Protein AF-A0A9E0HA20-F1 (afdb_monomer)

Radius of gyration: 29.84 Å; Cα contacts (8 Å, |Δi|>4): 92; chains: 1; bounding box: 107×64×43 Å

pLDDT: mean 73.32, std 23.08, range [34.44, 96.44]

Secondary structure (DSSP, 8-state):
--------------------PPP-HHHHHHHHHHHHHHHHHHHTT-TTHHHHHHHHHHHHHHHHHHTT--HHHHHHHTT--SHHHHHHHHHHHS-HHHHHHHHHHHHHHH-TTSTTTGGG------------------------------------

Mean predicted aligned error: 17.67 Å

Structure (mmCIF, N/CA/C/O backbone):
data_AF-A0A9E0HA20-F1
#
_entry.id   AF-A0A9E0HA20-F1
#
loop_
_atom_site.group_PDB
_atom_site.id
_atom_site.type_symbol
_atom_site.label_atom_id
_atom_site.label_alt_id
_atom_site.label_comp_id
_atom_site.label_asym_id
_atom_site.label_entity_id
_atom_site.label_seq_id
_atom_site.pdbx_PDB_ins_code
_atom_site.Cartn_x
_atom_site.Cartn_y
_atom_site.Cartn_z
_atom_site.occupancy
_atom_site.B_iso_or_equiv
_atom_site.auth_seq_id
_atom_site.auth_comp_id
_atom_site.auth_asym_id
_atom_site.auth_atom_id
_atom_site.pdbx_PDB_model_num
ATOM 1 N N . MET A 1 1 ? -67.600 -10.860 21.674 1.00 34.44 1 MET A N 1
ATOM 2 C CA . MET A 1 1 ? -66.772 -11.658 20.740 1.00 34.44 1 MET A CA 1
ATOM 3 C C . MET A 1 1 ? -66.190 -10.680 19.726 1.00 34.44 1 MET A C 1
ATOM 5 O O . MET A 1 1 ? -66.971 -10.017 19.069 1.00 34.44 1 MET A O 1
ATOM 9 N N . ARG A 1 2 ? -64.927 -10.278 19.933 1.00 42.81 2 ARG A N 1
ATOM 10 C CA . ARG A 1 2 ? -63.758 -10.535 19.059 1.00 42.81 2 ARG A CA 1
ATOM 11 C C . ARG A 1 2 ? -63.825 -9.767 17.711 1.00 42.81 2 ARG A C 1
ATOM 13 O O . ARG A 1 2 ? -64.703 -10.065 16.923 1.00 42.81 2 ARG A O 1
ATOM 20 N N . VAL A 1 3 ? -62.979 -8.732 17.506 1.00 43.94 3 VAL A N 1
ATOM 21 C CA . VAL A 1 3 ? -61.641 -8.779 16.812 1.00 43.94 3 VAL A CA 1
ATOM 22 C C . VAL A 1 3 ? -61.841 -8.323 15.341 1.00 43.94 3 VAL A C 1
ATOM 24 O O . VAL A 1 3 ? -62.783 -8.79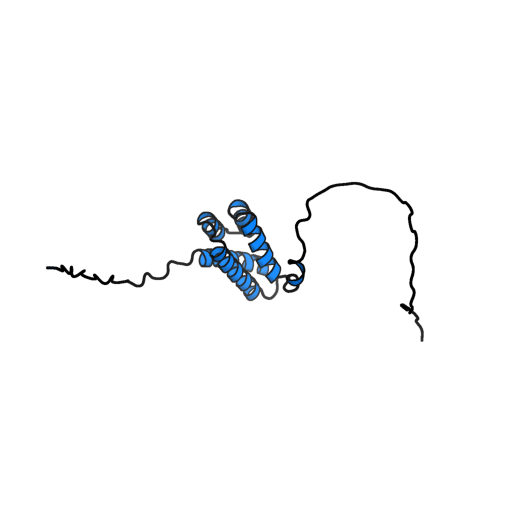6 14.732 1.00 43.94 3 VAL A O 1
ATOM 27 N N . LEU A 1 4 ? -61.114 -7.412 14.674 1.00 48.19 4 LEU A N 1
ATOM 28 C CA . LEU A 1 4 ? -59.776 -6.812 14.795 1.00 48.19 4 LEU A CA 1
ATOM 29 C C . LEU A 1 4 ? -59.704 -5.506 13.967 1.00 48.19 4 LEU A C 1
ATOM 31 O O . LEU A 1 4 ? -60.357 -5.379 12.934 1.00 48.19 4 LEU A O 1
ATOM 35 N N . ALA A 1 5 ? -58.835 -4.591 14.399 1.00 51.78 5 ALA A N 1
ATOM 36 C CA . ALA A 1 5 ? -58.303 -3.485 13.609 1.00 51.78 5 ALA A CA 1
ATOM 37 C C . ALA A 1 5 ? -57.272 -3.980 12.577 1.00 51.78 5 ALA A C 1
ATOM 39 O O . ALA A 1 5 ? -56.534 -4.923 12.858 1.00 51.78 5 ALA A O 1
ATOM 40 N N . ALA A 1 6 ? -57.153 -3.296 11.436 1.00 48.53 6 ALA A N 1
ATOM 41 C CA . ALA A 1 6 ? -55.981 -3.399 10.569 1.00 48.53 6 ALA A CA 1
ATOM 42 C C . ALA A 1 6 ? -55.643 -2.026 9.967 1.00 48.53 6 ALA A C 1
ATOM 44 O O . ALA A 1 6 ? -56.324 -1.522 9.076 1.00 48.53 6 ALA A O 1
ATOM 45 N N . LEU A 1 7 ? -54.587 -1.433 10.526 1.00 48.69 7 LEU A N 1
ATOM 46 C CA . LEU A 1 7 ? -53.838 -0.289 10.016 1.00 48.69 7 LEU A CA 1
ATOM 47 C C . LEU A 1 7 ? -53.271 -0.620 8.627 1.00 48.69 7 LEU A C 1
ATOM 49 O O . LEU A 1 7 ? -52.507 -1.573 8.486 1.00 48.69 7 LEU A O 1
ATOM 53 N N . ALA A 1 8 ? -53.578 0.203 7.626 1.00 51.06 8 ALA A N 1
ATOM 54 C CA . ALA A 1 8 ? -52.854 0.211 6.361 1.00 51.06 8 ALA A CA 1
ATOM 55 C C . ALA A 1 8 ? -51.630 1.134 6.494 1.00 51.06 8 ALA A C 1
ATOM 57 O O . ALA A 1 8 ? -51.760 2.358 6.479 1.00 51.06 8 ALA A O 1
ATOM 58 N N . LEU A 1 9 ? -50.444 0.539 6.664 1.00 49.16 9 LEU A N 1
ATOM 59 C CA . LEU A 1 9 ? -49.160 1.230 6.541 1.00 49.16 9 LEU A CA 1
ATOM 60 C C . LEU A 1 9 ? -48.959 1.645 5.077 1.00 49.16 9 LEU A C 1
ATOM 62 O O . LEU A 1 9 ? -48.814 0.797 4.196 1.00 49.16 9 LEU A O 1
ATOM 66 N N . ALA A 1 10 ? -48.918 2.951 4.828 1.00 52.97 10 ALA A N 1
ATOM 67 C CA . ALA A 1 10 ? -48.445 3.502 3.569 1.00 52.97 10 ALA A CA 1
ATOM 68 C C . ALA A 1 10 ? -46.928 3.269 3.457 1.00 52.97 10 ALA A C 1
ATOM 70 O O . ALA A 1 10 ? -46.129 3.960 4.087 1.00 52.97 10 ALA A O 1
ATOM 71 N N . LEU A 1 11 ? -46.544 2.267 2.661 1.00 57.38 11 LEU A N 1
ATOM 72 C CA . LEU A 1 11 ? -45.182 2.058 2.172 1.00 57.38 11 LEU A CA 1
ATOM 73 C C . LEU A 1 11 ? -44.821 3.222 1.233 1.00 57.38 11 LEU A C 1
ATOM 75 O O . LEU A 1 11 ? -45.098 3.185 0.034 1.00 57.38 11 LEU A O 1
ATOM 79 N N . THR A 1 12 ? -44.207 4.279 1.758 1.00 58.47 12 THR A N 1
ATOM 80 C CA . THR A 1 12 ? -43.493 5.243 0.917 1.00 58.47 12 THR A CA 1
ATOM 81 C C . THR A 1 12 ? -42.210 4.574 0.442 1.00 58.47 12 THR A C 1
ATOM 83 O O . THR A 1 12 ? -41.208 4.554 1.158 1.00 58.47 12 THR A O 1
ATOM 86 N N . CYS A 1 13 ? -42.262 3.977 -0.750 1.00 46.28 13 CYS A N 1
ATOM 87 C CA . CYS A 1 13 ? -41.084 3.530 -1.479 1.00 46.28 13 CYS A CA 1
ATOM 88 C C . CYS A 1 13 ? -40.108 4.699 -1.595 1.00 46.28 13 CYS A C 1
ATOM 90 O O . CYS A 1 13 ? -40.363 5.683 -2.288 1.00 46.28 13 CYS A O 1
ATOM 92 N N . ALA A 1 14 ? -38.993 4.563 -0.887 1.00 46.72 14 ALA A N 1
ATOM 93 C CA . ALA A 1 14 ? -37.813 5.369 -1.072 1.00 46.72 14 ALA A CA 1
ATOM 94 C C . ALA A 1 14 ? -37.428 5.339 -2.556 1.00 46.72 14 ALA A C 1
ATOM 96 O O . ALA A 1 14 ? -37.104 4.286 -3.107 1.00 46.72 14 ALA A O 1
ATOM 97 N N . CYS A 1 15 ? -37.449 6.502 -3.204 1.00 42.91 15 CYS A N 1
ATOM 98 C CA . CYS A 1 15 ? -36.636 6.731 -4.385 1.00 42.91 15 CYS A CA 1
ATOM 99 C C . CYS A 1 15 ? -35.173 6.616 -3.944 1.00 42.91 15 CYS A C 1
ATOM 101 O O . CYS A 1 15 ? -34.552 7.602 -3.550 1.00 42.91 15 CYS A O 1
ATOM 103 N N . SER A 1 16 ? -34.634 5.398 -3.960 1.00 49.84 16 SER A N 1
ATOM 104 C CA . SER A 1 16 ? -33.200 5.150 -3.913 1.00 49.84 16 SER A CA 1
ATOM 105 C C . SER A 1 16 ? -32.605 5.689 -5.207 1.00 49.84 16 SER A C 1
ATOM 107 O O . SER A 1 16 ? -32.430 4.969 -6.187 1.00 49.84 16 SER A O 1
ATOM 109 N N . SER A 1 17 ? -32.330 6.992 -5.226 1.00 54.72 17 SER A N 1
ATOM 110 C CA . SER A 1 17 ? -31.377 7.567 -6.164 1.00 54.72 17 SER A CA 1
ATOM 111 C C . SER A 1 17 ? -30.110 6.709 -6.108 1.00 54.72 17 SER A C 1
ATOM 113 O O . SER A 1 17 ? -29.633 6.449 -4.999 1.00 54.72 17 SER A O 1
ATOM 115 N N . PRO A 1 18 ? -29.544 6.264 -7.242 1.00 45.34 18 PRO A N 1
ATOM 116 C CA . PRO A 1 18 ? -28.213 5.687 -7.233 1.00 45.34 18 PRO A CA 1
ATOM 117 C C . PRO A 1 18 ? -27.271 6.791 -6.754 1.00 45.34 18 PRO A C 1
ATOM 119 O O . PRO A 1 18 ? -26.915 7.701 -7.505 1.00 45.34 18 PRO A O 1
ATOM 122 N N . GLN A 1 19 ? -26.915 6.769 -5.469 1.00 45.44 19 GLN A N 1
ATOM 123 C CA . GLN A 1 19 ? -25.744 7.492 -5.011 1.00 45.44 19 GLN A CA 1
ATOM 124 C C . GLN A 1 19 ? -24.610 6.942 -5.866 1.00 45.44 19 GLN A C 1
ATOM 126 O O . GLN A 1 19 ? -24.317 5.748 -5.806 1.00 45.44 19 GLN A O 1
ATOM 131 N N . ARG A 1 20 ? -24.034 7.794 -6.726 1.00 49.81 20 ARG A N 1
ATOM 132 C CA . ARG A 1 20 ? -22.772 7.468 -7.394 1.00 49.81 20 ARG A CA 1
ATOM 133 C C . ARG A 1 20 ? -21.85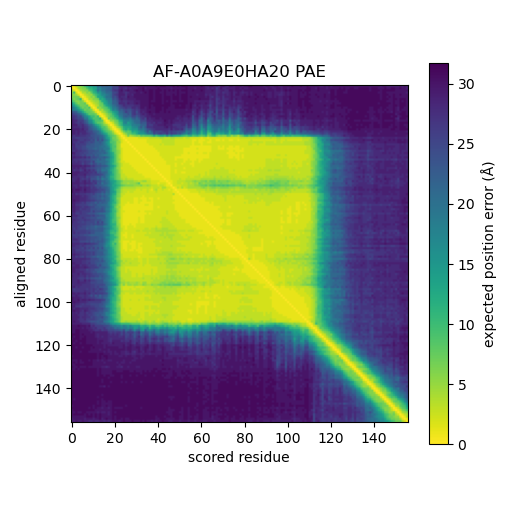7 6.904 -6.310 1.00 49.81 20 ARG A C 1
ATOM 135 O O . ARG A 1 20 ? -21.830 7.511 -5.230 1.00 49.81 20 ARG A O 1
ATOM 142 N N . PRO A 1 21 ? -21.190 5.762 -6.545 1.00 51.47 21 PRO A N 1
ATOM 143 C CA . PRO A 1 21 ? -20.283 5.214 -5.554 1.00 51.47 21 PRO A CA 1
ATOM 144 C C . PRO A 1 21 ? -19.377 6.351 -5.086 1.00 51.47 21 PRO A C 1
ATOM 146 O O . PRO A 1 21 ? -18.822 7.088 -5.907 1.00 51.47 21 PRO A O 1
ATOM 149 N N . LYS A 1 22 ? -19.344 6.569 -3.766 1.00 53.84 22 LYS A N 1
ATOM 150 C CA . LYS A 1 22 ? -18.359 7.462 -3.155 1.00 53.84 22 LYS A CA 1
ATOM 151 C C . LYS A 1 22 ? -16.993 7.051 -3.724 1.00 53.84 22 LYS A C 1
ATOM 153 O O . LYS A 1 22 ? -16.780 5.843 -3.852 1.00 53.84 22 LYS A O 1
ATOM 158 N N . PRO A 1 23 ? -16.112 7.999 -4.083 1.00 60.50 23 PRO A N 1
ATOM 159 C CA . PRO A 1 23 ? -14.744 7.650 -4.439 1.00 60.50 23 PRO A CA 1
ATOM 160 C C . PRO A 1 23 ? -14.179 6.741 -3.345 1.00 60.50 23 PRO A C 1
ATOM 162 O O . PRO A 1 23 ? -14.382 6.985 -2.149 1.00 60.50 23 PRO A O 1
ATOM 165 N N . ASP A 1 24 ? -13.618 5.618 -3.775 1.00 86.06 24 ASP A N 1
ATOM 166 C CA . ASP A 1 24 ? -13.096 4.604 -2.879 1.00 86.06 24 ASP A CA 1
ATOM 167 C C . ASP A 1 24 ? -11.782 5.125 -2.307 1.00 86.06 24 ASP A C 1
ATOM 169 O O . ASP A 1 24 ? -10.747 5.073 -2.963 1.00 86.06 24 ASP A O 1
ATOM 173 N N . ALA A 1 25 ? -11.843 5.671 -1.093 1.00 91.19 25 ALA A N 1
ATOM 174 C CA . ALA A 1 25 ? -10.703 6.332 -0.471 1.00 91.19 25 ALA A CA 1
ATOM 175 C C . ALA A 1 25 ? -9.493 5.390 -0.304 1.00 91.19 25 ALA A C 1
ATOM 177 O O . ALA A 1 25 ? -8.357 5.850 -0.381 1.00 91.19 25 ALA A O 1
ATOM 178 N N . CYS A 1 26 ? -9.723 4.078 -0.144 1.00 94.19 26 CYS A N 1
ATOM 179 C CA . CYS A 1 26 ? -8.648 3.087 -0.155 1.00 94.19 26 CYS A CA 1
ATOM 180 C C . CYS A 1 26 ? -8.011 2.975 -1.543 1.00 94.19 26 CYS A C 1
ATOM 182 O O . CYS A 1 26 ? -6.789 2.933 -1.643 1.00 94.19 26 CYS A O 1
ATOM 184 N N . ALA A 1 27 ? -8.820 2.961 -2.607 1.00 94.12 27 ALA A N 1
ATOM 185 C CA . ALA A 1 27 ? -8.310 2.938 -3.976 1.00 94.12 27 ALA A CA 1
ATOM 186 C C . ALA A 1 27 ? -7.551 4.228 -4.330 1.00 94.12 27 ALA A C 1
ATOM 188 O O . ALA A 1 27 ? -6.503 4.159 -4.962 1.00 94.12 27 ALA A O 1
ATOM 189 N N . ASP A 1 28 ? -8.027 5.395 -3.887 1.00 93.31 28 ASP A N 1
ATOM 190 C CA . ASP A 1 28 ? -7.340 6.673 -4.115 1.00 93.31 28 ASP A CA 1
ATOM 191 C C . ASP A 1 28 ? -5.987 6.726 -3.385 1.00 93.31 28 ASP A C 1
ATOM 193 O O . ASP A 1 28 ? -4.975 7.124 -3.969 1.00 93.31 28 ASP A O 1
ATOM 197 N N . ALA A 1 29 ? -5.944 6.285 -2.122 1.00 94.19 29 ALA A N 1
ATOM 198 C CA . ALA A 1 29 ? -4.696 6.178 -1.371 1.00 94.19 29 ALA A CA 1
ATOM 199 C C . ALA A 1 29 ? -3.736 5.175 -2.028 1.00 94.19 29 ALA A C 1
ATOM 201 O O . ALA A 1 29 ? -2.578 5.511 -2.271 1.00 94.19 29 ALA A O 1
ATOM 202 N N . ALA A 1 30 ? -4.220 3.985 -2.394 1.00 95.81 30 ALA A N 1
ATOM 203 C CA . ALA A 1 30 ? -3.425 2.965 -3.070 1.00 95.81 30 ALA A CA 1
ATOM 204 C C . ALA A 1 30 ? -2.883 3.441 -4.426 1.00 95.81 30 ALA A C 1
ATOM 206 O O . ALA A 1 30 ? -1.729 3.167 -4.753 1.00 95.81 30 ALA A O 1
ATOM 207 N N . ALA A 1 31 ? -3.666 4.204 -5.192 1.00 95.94 31 ALA A N 1
ATOM 208 C CA . ALA A 1 31 ? -3.227 4.789 -6.453 1.00 95.94 31 ALA A CA 1
ATOM 209 C C . ALA A 1 31 ? -2.103 5.819 -6.253 1.00 95.94 31 ALA A C 1
ATOM 211 O O . ALA A 1 31 ? -1.184 5.882 -7.077 1.00 95.94 31 ALA A O 1
ATOM 212 N N . ASN A 1 32 ? -2.136 6.598 -5.164 1.00 95.44 32 ASN A N 1
ATOM 213 C CA . ASN A 1 32 ? -1.021 7.474 -4.804 1.00 95.44 32 ASN A CA 1
ATOM 214 C C . ASN A 1 32 ? 0.228 6.660 -4.442 1.00 95.44 32 ASN A C 1
ATOM 216 O O . ASN A 1 32 ? 1.301 6.930 -4.984 1.00 95.44 32 ASN A O 1
ATOM 220 N N . VAL A 1 33 ? 0.090 5.628 -3.601 1.00 95.19 33 VAL A N 1
ATOM 221 C CA . VAL A 1 33 ? 1.226 4.763 -3.244 1.00 95.19 33 VAL A CA 1
ATOM 222 C C . VAL A 1 33 ? 1.825 4.106 -4.487 1.00 95.19 33 VAL A C 1
ATOM 224 O O . VAL A 1 33 ? 3.039 4.160 -4.673 1.00 95.19 33 VAL A O 1
ATOM 227 N N . ARG A 1 34 ? 0.991 3.588 -5.400 1.00 95.69 34 ARG A N 1
ATOM 228 C CA . ARG A 1 34 ? 1.429 3.057 -6.700 1.00 95.69 34 ARG A CA 1
ATOM 229 C C . ARG A 1 34 ? 2.290 4.058 -7.452 1.00 95.69 34 ARG A C 1
ATOM 231 O O . ARG A 1 34 ? 3.341 3.682 -7.955 1.00 95.69 34 ARG A O 1
ATOM 238 N N . ALA A 1 35 ? 1.844 5.309 -7.555 1.00 95.69 35 ALA A N 1
ATOM 239 C CA . ALA A 1 35 ? 2.555 6.331 -8.313 1.00 95.69 35 ALA A CA 1
ATOM 240 C C . ALA A 1 35 ? 3.952 6.611 -7.734 1.00 95.69 35 ALA A C 1
ATOM 242 O O . ALA A 1 35 ? 4.919 6.704 -8.492 1.00 95.69 35 ALA A O 1
ATOM 243 N N . GLN A 1 36 ? 4.074 6.693 -6.404 1.00 94.50 36 GLN A N 1
ATOM 244 C CA . GLN A 1 36 ? 5.369 6.872 -5.738 1.00 94.50 36 GLN A CA 1
ATOM 245 C C . GLN A 1 36 ? 6.262 5.637 -5.892 1.00 94.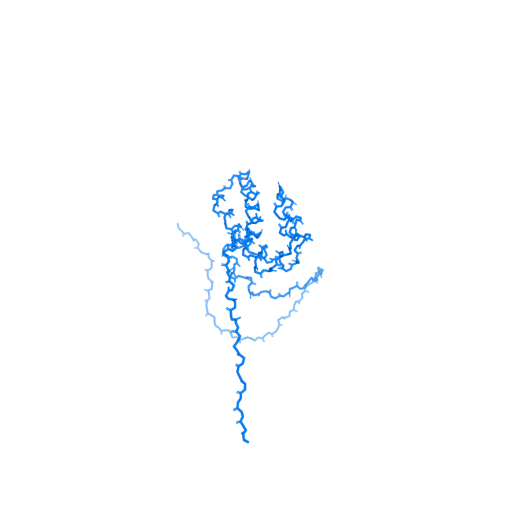50 36 GLN A C 1
ATOM 247 O O . GLN A 1 36 ? 7.443 5.755 -6.221 1.00 94.50 36 GLN A O 1
ATOM 252 N N . PHE A 1 37 ? 5.685 4.447 -5.730 1.00 93.06 37 PHE A N 1
ATOM 253 C CA . PHE A 1 37 ? 6.400 3.184 -5.855 1.00 93.06 37 PHE A CA 1
ATOM 254 C C . PHE A 1 37 ? 6.920 2.960 -7.282 1.00 93.06 37 PHE A C 1
ATOM 256 O O . PHE A 1 37 ? 8.082 2.626 -7.494 1.00 93.06 37 PHE A O 1
ATOM 263 N N . GLU A 1 38 ? 6.095 3.236 -8.290 1.00 94.19 38 GLU A N 1
ATOM 264 C CA . GLU A 1 38 ? 6.474 3.208 -9.703 1.00 94.19 38 GLU A CA 1
ATOM 265 C C . GLU A 1 38 ? 7.599 4.205 -10.014 1.00 94.19 38 GLU A C 1
ATOM 267 O O . GLU A 1 38 ? 8.541 3.867 -10.736 1.00 94.19 38 GLU A O 1
ATOM 272 N N . ALA A 1 39 ? 7.540 5.420 -9.460 1.00 93.00 39 ALA A N 1
ATOM 273 C CA . ALA A 1 39 ? 8.610 6.404 -9.608 1.00 93.00 39 ALA A CA 1
ATOM 274 C C . ALA A 1 39 ? 9.931 5.901 -8.997 1.00 93.00 39 ALA A C 1
ATOM 276 O O . ALA A 1 39 ? 10.983 6.015 -9.633 1.00 93.00 39 ALA A O 1
ATOM 277 N N . MET A 1 40 ? 9.873 5.286 -7.814 1.00 92.62 40 MET A N 1
ATOM 278 C CA . MET A 1 40 ? 11.027 4.696 -7.133 1.00 92.62 40 MET A CA 1
ATOM 279 C C . MET A 1 40 ? 11.632 3.527 -7.926 1.00 92.62 40 MET A C 1
ATOM 281 O O . MET A 1 40 ? 12.838 3.514 -8.184 1.00 92.62 40 MET A O 1
ATOM 285 N N . LEU A 1 41 ? 10.810 2.586 -8.393 1.00 93.12 41 LEU A N 1
ATOM 286 C CA . LEU A 1 41 ? 11.261 1.457 -9.210 1.00 93.12 41 LEU A CA 1
ATOM 287 C C . LEU A 1 41 ? 11.886 1.913 -10.537 1.00 93.12 41 LEU A C 1
ATOM 289 O O . LEU A 1 41 ? 12.929 1.391 -10.940 1.00 93.12 41 LEU A O 1
ATOM 293 N N . ARG A 1 42 ? 11.302 2.924 -11.196 1.00 93.94 42 ARG A N 1
ATOM 294 C CA . ARG A 1 42 ? 11.877 3.534 -12.407 1.00 93.94 42 ARG A CA 1
ATOM 295 C C . ARG A 1 42 ? 13.225 4.185 -12.138 1.00 93.94 42 ARG A C 1
ATOM 297 O O . ARG A 1 42 ? 14.154 3.972 -12.912 1.00 93.94 42 ARG A O 1
ATOM 304 N N . ALA A 1 43 ? 13.354 4.941 -11.047 1.00 93.25 43 ALA A N 1
ATOM 305 C CA . ALA A 1 43 ? 14.624 5.551 -10.655 1.00 93.25 43 ALA A CA 1
ATOM 306 C C . ALA A 1 43 ? 15.715 4.492 -10.409 1.00 93.25 43 ALA A C 1
ATOM 308 O O . ALA A 1 43 ? 16.884 4.721 -10.716 1.00 93.25 43 ALA A O 1
ATOM 309 N N . ARG A 1 44 ? 15.324 3.305 -9.925 1.00 93.31 44 ARG A N 1
ATOM 310 C CA . ARG A 1 44 ? 16.201 2.140 -9.721 1.00 93.31 44 ARG A CA 1
ATOM 311 C C . ARG A 1 44 ? 16.379 1.257 -10.964 1.00 93.31 44 ARG A C 1
ATOM 313 O O . ARG A 1 44 ? 17.068 0.246 -10.868 1.00 93.31 44 ARG A O 1
ATOM 320 N N . GLN A 1 45 ? 15.798 1.624 -12.111 1.00 93.44 45 GLN A N 1
ATOM 321 C CA . GLN A 1 45 ? 15.855 0.863 -13.369 1.00 93.44 45 GLN A CA 1
ATOM 322 C C . GLN A 1 45 ? 15.407 -0.601 -13.216 1.00 93.44 45 GLN A C 1
ATOM 324 O O . GLN A 1 45 ? 15.966 -1.504 -13.839 1.00 93.44 45 GLN A O 1
ATOM 329 N N . GLN A 1 46 ? 14.407 -0.842 -12.368 1.00 89.75 46 GLN A N 1
ATOM 330 C CA . GLN A 1 46 ? 13.855 -2.180 -12.176 1.00 89.75 46 GLN A CA 1
ATOM 331 C C . GLN A 1 46 ? 13.080 -2.631 -13.427 1.00 89.75 46 GLN A C 1
ATOM 333 O O . GLN A 1 46 ? 12.428 -1.802 -14.072 1.00 89.75 46 GLN A O 1
ATOM 338 N N . PRO A 1 47 ? 13.136 -3.922 -13.795 1.00 87.31 47 PRO A N 1
ATOM 339 C CA . PRO A 1 47 ? 12.229 -4.482 -14.790 1.00 87.31 47 PRO A CA 1
ATOM 340 C C . PRO A 1 47 ? 10.789 -4.516 -14.249 1.00 87.31 47 PRO A C 1
ATOM 342 O O . PRO A 1 47 ? 10.556 -4.333 -13.056 1.00 87.31 47 PRO A O 1
ATOM 345 N N . ASP A 1 48 ? 9.813 -4.715 -15.138 1.00 91.38 48 ASP A N 1
ATOM 346 C CA . ASP A 1 48 ? 8.417 -5.029 -14.780 1.00 91.38 48 ASP A CA 1
ATOM 347 C C . ASP A 1 48 ? 7.731 -4.028 -13.828 1.00 91.38 48 ASP A C 1
ATOM 349 O O . ASP A 1 48 ? 6.831 -4.374 -13.056 1.00 91.38 48 ASP A O 1
ATOM 353 N N . VAL A 1 49 ? 8.131 -2.751 -13.899 1.00 91.94 49 VAL A N 1
ATOM 354 C CA . VAL A 1 49 ? 7.619 -1.701 -13.004 1.00 91.94 49 VAL A CA 1
ATOM 355 C C . VAL A 1 49 ? 6.089 -1.593 -13.002 1.00 91.94 49 VAL A C 1
ATOM 357 O O . VAL A 1 49 ? 5.521 -1.586 -11.910 1.00 91.94 49 VAL A O 1
ATOM 360 N N . PRO A 1 50 ? 5.391 -1.508 -14.157 1.00 91.88 50 PRO A N 1
ATOM 361 C CA . PRO A 1 50 ? 3.942 -1.303 -14.150 1.00 91.88 50 PRO A CA 1
ATOM 362 C C . PRO A 1 50 ? 3.185 -2.473 -13.517 1.00 91.88 50 PRO A C 1
ATOM 364 O O . PRO A 1 50 ? 2.194 -2.264 -12.822 1.00 91.88 50 PRO A O 1
ATOM 367 N N . GLU A 1 51 ? 3.666 -3.700 -13.733 1.00 93.25 51 GLU A N 1
ATOM 368 C CA . GLU A 1 51 ? 3.071 -4.901 -13.148 1.00 93.25 51 GLU A CA 1
ATOM 369 C C . GLU A 1 51 ? 3.280 -4.922 -11.632 1.00 93.25 51 GLU A C 1
ATOM 371 O O . GLU A 1 51 ? 2.323 -5.058 -10.869 1.00 93.25 51 GLU A O 1
ATOM 376 N N . THR A 1 52 ? 4.521 -4.720 -11.189 1.00 93.25 52 THR A N 1
ATOM 377 C CA . THR A 1 52 ? 4.876 -4.740 -9.766 1.00 93.25 52 THR A CA 1
ATOM 378 C C . THR A 1 52 ? 4.138 -3.647 -8.995 1.00 93.25 52 THR A C 1
ATOM 380 O O . THR A 1 52 ? 3.535 -3.920 -7.959 1.00 93.25 52 THR A O 1
ATOM 383 N N . ALA A 1 53 ? 4.108 -2.422 -9.524 1.00 94.00 53 ALA A N 1
ATOM 384 C CA . ALA A 1 53 ? 3.383 -1.314 -8.912 1.00 94.00 53 ALA A CA 1
ATOM 385 C C . ALA A 1 53 ? 1.867 -1.581 -8.855 1.00 94.00 53 ALA A C 1
ATOM 387 O O . ALA A 1 53 ? 1.227 -1.273 -7.851 1.00 94.00 53 ALA A O 1
ATOM 388 N N . GLY A 1 54 ? 1.294 -2.213 -9.886 1.00 95.62 54 GLY A N 1
ATOM 389 C CA . GLY A 1 54 ? -0.110 -2.634 -9.881 1.00 95.62 54 GLY A CA 1
ATOM 390 C C . GLY A 1 54 ? -0.426 -3.688 -8.812 1.00 95.62 54 GLY A C 1
ATOM 391 O O . GLY A 1 54 ? -1.474 -3.621 -8.171 1.00 95.62 54 GLY A O 1
ATOM 392 N N . ARG A 1 55 ? 0.487 -4.635 -8.555 1.00 95.56 55 ARG A N 1
ATOM 393 C CA . ARG A 1 55 ? 0.334 -5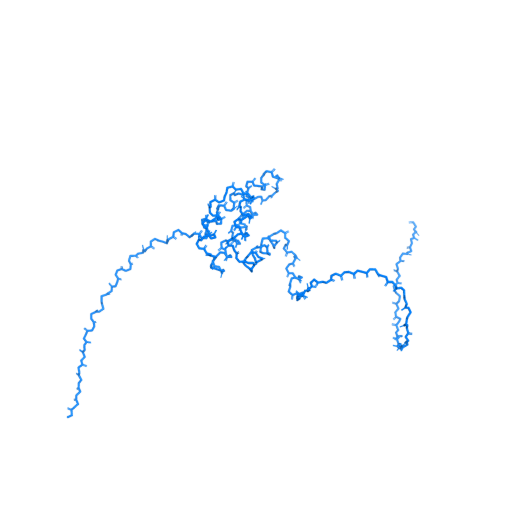.611 -7.458 1.00 95.56 55 ARG A CA 1
ATOM 394 C C . ARG A 1 55 ? 0.364 -4.933 -6.087 1.00 95.56 55 ARG A C 1
ATOM 396 O O . ARG A 1 55 ? -0.445 -5.282 -5.231 1.00 95.56 55 ARG A O 1
ATOM 403 N N . VAL A 1 56 ? 1.241 -3.946 -5.900 1.00 95.06 56 VAL A N 1
ATOM 404 C CA . VAL A 1 56 ? 1.308 -3.151 -4.661 1.00 95.06 56 VAL A CA 1
ATOM 405 C C . VAL A 1 56 ? 0.013 -2.361 -4.444 1.00 95.06 56 VAL A C 1
ATOM 407 O O . VAL A 1 56 ? -0.550 -2.405 -3.353 1.00 95.06 56 VAL A O 1
ATOM 410 N N . GLU A 1 57 ? -0.524 -1.711 -5.483 1.00 96.38 57 GLU A N 1
ATOM 411 C CA . GLU A 1 57 ? -1.826 -1.026 -5.417 1.00 96.38 57 GLU A CA 1
ATOM 412 C C . GLU A 1 57 ? -2.948 -1.970 -4.965 1.00 96.38 57 GLU A C 1
ATOM 414 O O . GLU A 1 57 ? -3.757 -1.620 -4.100 1.00 96.38 57 GLU A O 1
ATOM 419 N N . ALA A 1 58 ? -2.993 -3.175 -5.538 1.00 96.06 58 ALA A N 1
ATOM 420 C CA . ALA A 1 58 ? -4.000 -4.171 -5.203 1.00 96.06 58 ALA A CA 1
ATOM 421 C C . ALA A 1 58 ? -3.903 -4.597 -3.731 1.00 96.06 58 ALA A C 1
ATOM 423 O O . ALA A 1 58 ? -4.919 -4.578 -3.036 1.00 96.06 58 ALA A O 1
ATOM 424 N N . VAL A 1 59 ? -2.692 -4.895 -3.244 1.00 96.25 59 VAL A N 1
ATOM 425 C CA . VAL A 1 59 ? -2.444 -5.259 -1.839 1.00 96.25 59 VAL A CA 1
ATOM 426 C C . VAL A 1 59 ? -2.871 -4.141 -0.895 1.00 96.25 59 VAL A C 1
ATOM 428 O O . VAL A 1 59 ? -3.615 -4.395 0.048 1.00 96.25 59 VAL A O 1
ATOM 431 N N . ILE A 1 60 ? -2.470 -2.896 -1.155 1.00 95.56 60 ILE A N 1
ATOM 432 C CA . ILE A 1 60 ? -2.824 -1.761 -0.290 1.00 95.56 60 ILE A CA 1
ATOM 433 C C . ILE A 1 60 ? -4.336 -1.553 -0.271 1.00 95.56 60 ILE A C 1
ATOM 435 O O . ILE A 1 60 ? -4.923 -1.364 0.792 1.00 95.56 60 ILE A O 1
ATOM 439 N N . THR A 1 61 ? -4.986 -1.636 -1.433 1.00 96.44 61 THR A N 1
ATOM 440 C CA . THR A 1 61 ? -6.445 -1.523 -1.530 1.00 96.44 61 THR A CA 1
ATOM 441 C C . THR A 1 61 ? -7.140 -2.617 -0.718 1.00 96.44 61 THR A C 1
ATOM 443 O O . THR A 1 61 ? -8.106 -2.344 -0.004 1.00 96.44 61 THR A O 1
ATOM 446 N N . GLU A 1 62 ? -6.663 -3.857 -0.821 1.00 95.62 62 GLU A N 1
ATOM 447 C CA . GLU A 1 62 ? -7.210 -5.002 -0.098 1.00 95.62 62 GLU A CA 1
ATOM 448 C C . GLU A 1 62 ? -7.017 -4.862 1.413 1.00 95.62 62 GLU A C 1
ATOM 450 O O . GLU A 1 62 ? -8.002 -4.929 2.148 1.00 95.62 62 GLU A O 1
ATOM 455 N N . ARG A 1 63 ? -5.788 -4.595 1.876 1.00 95.00 63 ARG A N 1
ATOM 456 C CA . ARG A 1 63 ? -5.467 -4.414 3.300 1.00 95.00 63 ARG A CA 1
ATOM 457 C C . ARG A 1 63 ? -6.230 -3.247 3.909 1.00 95.00 63 ARG A C 1
ATOM 459 O O . ARG A 1 63 ? -6.863 -3.418 4.945 1.00 95.00 63 ARG A O 1
ATOM 466 N N . CYS A 1 64 ? -6.279 -2.108 3.221 1.00 95.38 64 CYS A N 1
ATOM 467 C CA . CYS A 1 64 ? -7.027 -0.936 3.673 1.00 95.38 64 CYS A CA 1
ATOM 468 C C . CYS A 1 64 ? -8.503 -1.252 3.949 1.00 95.38 64 CYS A C 1
ATOM 470 O O . CYS A 1 64 ? -9.055 -0.833 4.969 1.00 95.38 64 CYS A O 1
ATOM 472 N N . ARG A 1 65 ? -9.146 -2.032 3.068 1.00 94.50 65 ARG A N 1
ATOM 473 C CA . ARG A 1 65 ? -10.546 -2.444 3.237 1.00 94.50 65 ARG A CA 1
ATOM 474 C C . ARG A 1 65 ? -10.711 -3.542 4.291 1.00 94.50 65 ARG A C 1
ATOM 476 O O . ARG A 1 65 ? -11.659 -3.473 5.068 1.00 94.50 65 ARG A O 1
ATOM 483 N N . ALA A 1 66 ? -9.833 -4.545 4.296 1.00 93.56 66 ALA A N 1
ATOM 484 C CA . ALA A 1 66 ? -9.913 -5.701 5.190 1.00 93.56 66 ALA A CA 1
ATOM 485 C C . ALA A 1 66 ? -9.667 -5.320 6.654 1.00 93.56 66 ALA A C 1
ATOM 487 O O . ALA A 1 66 ? -10.394 -5.769 7.538 1.00 93.56 66 ALA A O 1
ATOM 488 N N . ASP A 1 67 ? -8.696 -4.442 6.890 1.00 93.81 67 ASP A N 1
ATOM 489 C CA . ASP A 1 67 ? -8.297 -4.011 8.228 1.00 93.81 67 ASP A CA 1
ATOM 490 C C . ASP A 1 67 ? -9.022 -2.745 8.693 1.00 93.81 67 ASP A C 1
ATOM 492 O O . ASP A 1 67 ? -8.770 -2.266 9.798 1.00 93.81 67 ASP A O 1
ATOM 496 N N . ALA A 1 68 ? -9.896 -2.193 7.844 1.00 93.06 68 ALA A N 1
ATOM 497 C CA . ALA A 1 68 ? -10.642 -0.964 8.085 1.00 93.06 68 ALA A CA 1
ATOM 498 C C . ALA A 1 68 ? -9.740 0.181 8.580 1.00 93.06 68 ALA A C 1
ATOM 500 O O . ALA A 1 68 ? -9.967 0.747 9.654 1.00 93.06 68 ALA A O 1
ATOM 501 N N . TRP A 1 69 ? -8.711 0.511 7.792 1.00 93.31 69 TRP A N 1
ATOM 502 C CA . TRP A 1 69 ? -7.764 1.574 8.129 1.00 93.31 69 TRP A CA 1
ATOM 503 C C . TRP A 1 69 ? -8.469 2.883 8.478 1.00 93.31 69 TRP A C 1
ATOM 505 O O . TRP A 1 69 ? -9.517 3.237 7.924 1.00 93.31 69 TRP A O 1
ATOM 515 N N . SER A 1 70 ? -7.874 3.617 9.417 1.00 95.06 70 SER A N 1
ATOM 516 C CA . SER A 1 70 ? -8.451 4.864 9.897 1.00 95.06 70 SER A CA 1
ATOM 517 C C . SER A 1 70 ? -8.528 5.907 8.766 1.00 95.06 70 SER A C 1
ATOM 519 O O . SER A 1 70 ? -7.711 5.904 7.840 1.00 95.06 70 SER A O 1
ATOM 521 N N . PRO A 1 71 ? -9.478 6.858 8.817 1.00 94.19 71 PRO A N 1
ATOM 522 C CA . PRO A 1 71 ? -9.507 7.958 7.854 1.00 94.19 71 PRO A CA 1
ATOM 523 C C . PRO A 1 71 ? -8.211 8.781 7.847 1.00 94.19 71 PRO A C 1
ATOM 525 O O . PRO A 1 71 ? -7.835 9.324 6.811 1.00 94.19 71 PRO A O 1
ATOM 528 N N . GLU A 1 72 ? -7.536 8.868 8.995 1.00 94.62 72 GLU A N 1
ATOM 529 C CA . GLU A 1 72 ? -6.229 9.509 9.136 1.00 94.62 72 GLU A CA 1
ATOM 530 C C . GLU A 1 72 ? -5.147 8.750 8.364 1.00 94.62 72 GLU A C 1
ATOM 532 O O . GLU A 1 72 ? -4.419 9.371 7.591 1.00 94.62 72 GLU A O 1
ATOM 537 N N . ALA A 1 73 ? -5.125 7.420 8.472 1.00 93.94 73 ALA A N 1
ATOM 538 C CA . ALA A 1 73 ? -4.215 6.563 7.724 1.00 93.94 73 ALA A CA 1
ATOM 539 C C . ALA A 1 73 ? -4.364 6.732 6.215 1.00 93.94 73 ALA A C 1
ATOM 541 O O . ALA A 1 73 ? -3.404 7.021 5.498 1.00 93.94 73 ALA A O 1
ATOM 542 N N . ILE A 1 74 ? -5.607 6.642 5.746 1.00 95.12 74 ILE A N 1
ATOM 543 C CA . ILE A 1 74 ? -5.949 6.804 4.335 1.00 95.12 74 ILE A CA 1
ATOM 544 C C . ILE A 1 74 ? -5.523 8.193 3.841 1.00 95.12 74 ILE A C 1
ATOM 546 O O . ILE A 1 74 ? -4.919 8.314 2.777 1.00 95.12 74 ILE A O 1
ATOM 550 N N . ALA A 1 75 ? -5.783 9.244 4.626 1.00 94.62 75 ALA A N 1
ATOM 551 C CA . ALA A 1 75 ? -5.416 10.611 4.271 1.00 94.62 75 ALA A CA 1
ATOM 552 C C . ALA A 1 75 ? -3.903 10.879 4.324 1.00 94.62 75 ALA A C 1
ATOM 554 O O . ALA A 1 75 ? -3.423 11.782 3.632 1.00 94.62 75 ALA A O 1
ATOM 555 N N . CYS A 1 76 ? -3.152 10.169 5.168 1.00 95.00 76 CYS A N 1
ATOM 556 C CA . CYS A 1 76 ? -1.693 10.248 5.202 1.00 95.00 76 CYS A CA 1
ATOM 557 C C . CYS A 1 76 ? -1.125 9.651 3.912 1.00 95.00 76 CYS A C 1
ATOM 559 O O . CYS A 1 76 ? -0.491 10.358 3.124 1.00 95.00 76 CYS A O 1
ATOM 561 N N . LEU A 1 77 ? -1.484 8.398 3.621 1.00 94.25 77 LEU A N 1
ATOM 562 C CA . LEU A 1 77 ? -1.023 7.673 2.437 1.00 94.25 77 LEU A CA 1
ATOM 563 C C . LEU A 1 77 ? -1.460 8.332 1.125 1.00 94.25 77 LEU A C 1
ATOM 565 O O . LEU A 1 77 ? -0.703 8.322 0.159 1.00 94.25 77 LEU A O 1
ATOM 569 N N . SER A 1 78 ? -2.635 8.967 1.077 1.00 94.38 78 SER A N 1
ATOM 570 C CA . SER A 1 78 ? -3.091 9.688 -0.118 1.00 94.38 78 SER A CA 1
ATOM 571 C C . SER A 1 78 ? -2.326 10.988 -0.389 1.00 94.38 78 SER A C 1
ATOM 573 O O . SER A 1 78 ? -2.396 11.512 -1.497 1.00 94.38 78 SER A O 1
ATOM 575 N N . ARG A 1 79 ? -1.674 11.572 0.626 1.00 93.62 79 ARG A N 1
ATOM 576 C CA . ARG A 1 79 ? -0.954 12.857 0.527 1.00 93.62 79 ARG A CA 1
ATOM 577 C C . ARG A 1 79 ? 0.562 12.699 0.515 1.00 93.62 79 ARG A C 1
ATOM 579 O O . ARG A 1 79 ? 1.247 13.658 0.165 1.00 93.62 79 ARG A O 1
ATOM 586 N N . ALA A 1 80 ? 1.067 11.528 0.890 1.00 94.31 80 ALA A N 1
ATOM 587 C CA . ALA A 1 80 ? 2.486 11.226 0.879 1.00 94.31 80 ALA A CA 1
ATOM 588 C C . ALA A 1 80 ? 3.079 11.432 -0.524 1.00 94.31 80 ALA A C 1
ATOM 590 O O . ALA A 1 80 ? 2.554 10.937 -1.524 1.00 94.31 80 ALA A O 1
ATOM 591 N N . SER A 1 81 ? 4.176 12.180 -0.595 1.00 92.31 81 SER A N 1
ATOM 592 C CA . SER A 1 81 ? 4.813 12.589 -1.852 1.00 92.31 81 SER A CA 1
ATOM 593 C C . SER A 1 81 ? 6.168 11.927 -2.098 1.00 92.31 81 SER A C 1
ATOM 595 O O . SER A 1 81 ? 6.880 12.322 -3.018 1.00 92.31 81 SER A O 1
ATOM 597 N N . SER A 1 82 ? 6.574 11.003 -1.230 1.00 90.75 82 SER A N 1
ATOM 598 C CA . SER A 1 82 ? 7.844 10.287 -1.312 1.00 90.75 82 SER A CA 1
ATOM 599 C C . SER A 1 82 ? 7.751 8.951 -0.586 1.00 90.75 82 SER A C 1
ATOM 601 O O . SER A 1 82 ? 6.890 8.776 0.273 1.00 90.75 82 SER A O 1
ATOM 603 N N . ASP A 1 83 ? 8.687 8.057 -0.891 1.00 88.31 83 ASP A N 1
ATOM 604 C CA . ASP A 1 83 ? 8.864 6.768 -0.211 1.00 88.31 83 ASP A CA 1
ATOM 605 C C . ASP A 1 83 ? 8.990 6.952 1.312 1.00 88.31 83 ASP A C 1
ATOM 607 O O . ASP A 1 83 ? 8.137 6.487 2.057 1.00 88.31 83 ASP A O 1
ATOM 611 N N . ASP A 1 84 ? 9.905 7.821 1.763 1.00 90.44 84 ASP A N 1
ATOM 612 C CA . ASP A 1 84 ? 10.072 8.130 3.194 1.00 90.44 84 ASP A CA 1
ATOM 613 C C . ASP A 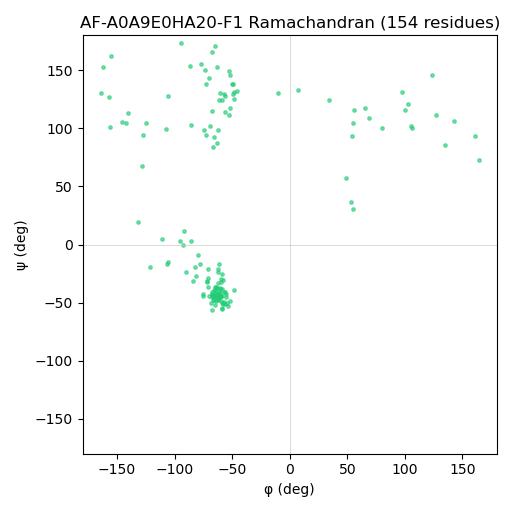1 84 ? 8.812 8.701 3.872 1.00 90.44 84 ASP A C 1
ATOM 615 O O . ASP A 1 84 ? 8.707 8.700 5.095 1.00 90.44 84 ASP A O 1
ATOM 619 N N . GLN A 1 85 ? 7.903 9.333 3.119 1.00 92.31 85 GLN A N 1
ATOM 620 C CA . GLN A 1 85 ? 6.644 9.830 3.685 1.00 92.31 85 GLN A CA 1
ATOM 621 C C . GLN A 1 85 ? 5.594 8.728 3.743 1.00 92.31 85 GLN A C 1
ATOM 623 O O . GLN A 1 85 ? 4.751 8.764 4.628 1.00 92.31 85 GLN A O 1
ATOM 628 N N . LEU A 1 86 ? 5.629 7.777 2.810 1.00 91.62 86 LEU A N 1
ATOM 629 C CA . LEU A 1 86 ? 4.769 6.602 2.840 1.00 91.62 86 LEU A CA 1
ATOM 630 C C . LEU A 1 86 ? 5.129 5.693 4.011 1.00 91.62 86 LEU A C 1
ATOM 632 O O . LEU A 1 86 ? 4.221 5.280 4.722 1.00 91.62 86 LEU A O 1
ATOM 636 N N . GLU A 1 87 ? 6.422 5.452 4.227 1.00 91.25 87 GLU A N 1
ATOM 637 C CA . GLU A 1 87 ? 6.942 4.668 5.354 1.00 91.25 87 GLU A CA 1
ATOM 638 C C . GLU A 1 87 ? 6.527 5.298 6.687 1.00 91.25 87 GLU A C 1
ATOM 640 O O . GLU A 1 87 ? 5.778 4.690 7.441 1.00 91.25 87 GLU A O 1
ATOM 645 N N . ARG A 1 88 ? 6.840 6.585 6.897 1.00 93.12 88 ARG A N 1
ATOM 646 C CA . ARG A 1 88 ? 6.391 7.317 8.094 1.00 93.12 88 ARG A CA 1
ATOM 647 C C . ARG A 1 88 ? 4.880 7.323 8.267 1.00 93.12 88 ARG A C 1
ATOM 649 O O . ARG A 1 88 ? 4.390 7.194 9.379 1.00 93.12 88 ARG A O 1
ATOM 656 N N . CYS A 1 89 ? 4.128 7.490 7.175 1.00 92.19 89 CYS A N 1
ATOM 657 C CA . CYS A 1 89 ? 2.681 7.377 7.250 1.00 92.19 89 CYS A CA 1
ATOM 658 C C . CYS A 1 89 ? 2.289 6.001 7.769 1.00 92.19 89 CYS A C 1
ATOM 660 O O . CYS A 1 89 ? 1.496 5.962 8.689 1.00 92.19 89 CYS A O 1
ATOM 662 N N . ALA A 1 90 ? 2.818 4.910 7.214 1.00 89.44 90 ALA A N 1
ATOM 663 C CA . ALA A 1 90 ? 2.491 3.562 7.661 1.00 89.44 90 ALA A CA 1
ATOM 664 C C . ALA A 1 90 ? 2.800 3.362 9.156 1.00 89.44 90 ALA A C 1
ATOM 666 O O . ALA A 1 90 ? 1.895 2.970 9.885 1.00 89.44 90 ALA A O 1
ATOM 667 N N . GLU A 1 91 ? 3.999 3.729 9.608 1.00 91.62 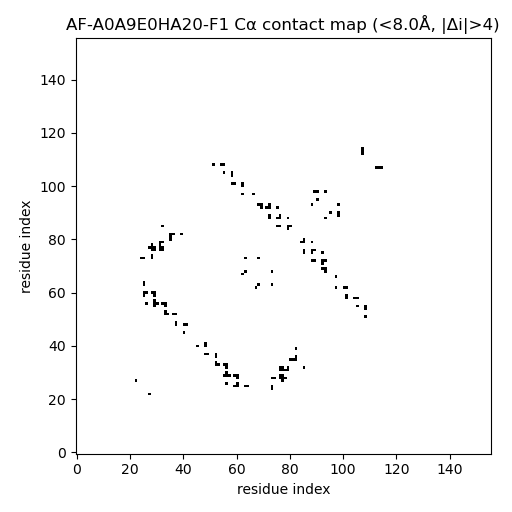91 GLU A N 1
ATOM 668 C CA . GLU A 1 91 ? 4.448 3.583 11.004 1.00 91.62 91 GLU A CA 1
ATOM 669 C C . GLU A 1 91 ? 3.627 4.429 12.000 1.00 91.62 91 GLU A C 1
ATOM 671 O O . GLU A 1 91 ? 3.290 3.974 13.091 1.00 91.62 91 GLU A O 1
ATOM 676 N N . ASP A 1 92 ? 3.287 5.675 11.648 1.00 91.69 92 ASP A N 1
ATOM 677 C CA . ASP A 1 92 ? 2.680 6.619 12.599 1.00 91.69 92 ASP A CA 1
ATOM 678 C C . ASP A 1 92 ? 1.164 6.414 12.784 1.00 91.69 92 ASP A C 1
ATOM 680 O O . ASP A 1 92 ? 0.597 6.811 13.807 1.00 91.69 92 ASP A O 1
ATOM 684 N N . VAL A 1 93 ? 0.471 5.877 11.773 1.00 92.38 93 VAL A N 1
ATOM 685 C CA . VAL A 1 93 ? -1.007 5.887 11.716 1.00 92.38 93 VAL A CA 1
ATOM 686 C C . VAL A 1 93 ? -1.645 4.504 11.624 1.00 92.38 93 VAL A C 1
ATOM 688 O O . VAL A 1 93 ? -2.857 4.386 11.850 1.00 92.38 93 VAL A O 1
ATOM 691 N N . LEU A 1 94 ? -0.883 3.484 11.220 1.00 93.69 94 LEU A N 1
ATOM 692 C CA . LEU A 1 94 ? -1.338 2.103 11.252 1.00 93.69 94 LEU A CA 1
ATOM 693 C C . LEU A 1 94 ? -1.035 1.531 12.632 1.00 93.69 94 LEU A C 1
ATOM 695 O O . LEU A 1 94 ? -0.146 1.977 13.345 1.00 93.69 94 LEU A O 1
ATOM 699 N N . THR A 1 95 ? -1.812 0.537 13.034 1.00 94.69 95 THR A N 1
ATOM 700 C CA . THR A 1 95 ? -1.440 -0.270 14.200 1.00 94.69 95 THR A CA 1
ATOM 701 C C . THR A 1 95 ? -0.341 -1.257 13.810 1.00 94.69 95 THR A C 1
ATOM 703 O O . THR A 1 95 ? -0.363 -1.732 12.674 1.00 94.69 95 THR A O 1
ATOM 706 N N . ASP A 1 96 ? 0.474 -1.711 14.761 1.00 93.38 96 ASP A N 1
ATOM 707 C CA .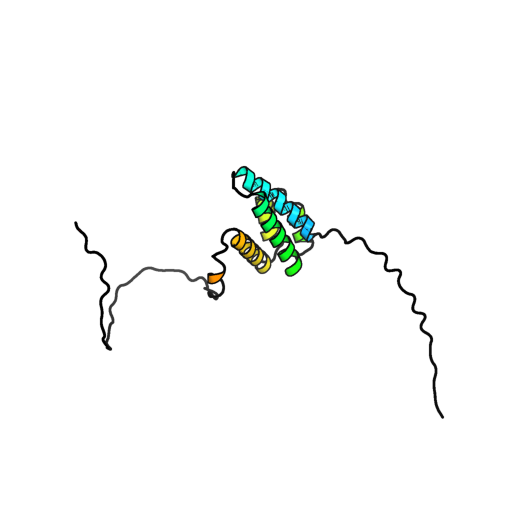 ASP A 1 96 ? 1.535 -2.707 14.539 1.00 93.38 96 ASP A CA 1
ATOM 708 C C . ASP A 1 96 ? 1.063 -3.948 13.754 1.00 93.38 96 ASP A C 1
ATOM 710 O O . ASP A 1 96 ? 1.778 -4.477 12.906 1.00 93.38 96 ASP A O 1
ATOM 714 N N . ASP A 1 97 ? -0.156 -4.439 14.013 1.00 93.38 97 ASP A N 1
ATOM 715 C CA . ASP A 1 97 ? -0.705 -5.604 13.305 1.00 93.38 97 ASP A CA 1
ATOM 716 C C . ASP A 1 97 ? -1.081 -5.297 11.844 1.00 93.38 97 ASP A C 1
ATOM 718 O O . ASP A 1 97 ? -0.975 -6.167 10.979 1.00 93.38 97 ASP A O 1
ATOM 722 N N . GLN A 1 98 ? -1.511 -4.067 11.559 1.00 94.06 98 GLN A N 1
ATOM 723 C CA . GLN A 1 98 ? -1.861 -3.600 10.214 1.00 94.06 98 GLN A CA 1
ATOM 724 C C . GLN A 1 98 ? -0.609 -3.345 9.380 1.00 94.06 98 GLN A C 1
ATOM 726 O O . GLN A 1 98 ? -0.559 -3.755 8.222 1.00 94.06 98 GLN A O 1
ATOM 731 N N . GLU A 1 99 ? 0.391 -2.702 9.980 1.00 93.44 99 GLU A N 1
ATOM 732 C CA . GLU A 1 99 ? 1.707 -2.481 9.387 1.00 93.44 99 GLU A CA 1
ATOM 733 C C . GLU A 1 99 ? 2.367 -3.817 9.044 1.00 93.44 99 GLU A C 1
ATOM 735 O O . GLU A 1 99 ? 2.611 -4.099 7.873 1.00 93.44 99 GLU A O 1
ATOM 740 N N . ARG A 1 100 ? 2.505 -4.718 10.024 1.00 94.06 100 ARG A N 1
ATOM 741 C CA . ARG A 1 100 ? 3.107 -6.042 9.819 1.00 94.06 100 ARG A CA 1
ATOM 742 C C . ARG A 1 100 ? 2.400 -6.847 8.733 1.00 94.06 100 ARG A C 1
ATOM 744 O O . ARG A 1 100 ? 3.035 -7.543 7.943 1.00 94.06 100 ARG A O 1
ATOM 751 N N . ALA A 1 101 ? 1.071 -6.798 8.689 1.00 94.06 101 ALA A N 1
ATOM 752 C CA . ALA A 1 101 ? 0.321 -7.520 7.671 1.00 94.06 101 ALA A CA 1
ATOM 753 C C . ALA A 1 101 ? 0.453 -6.883 6.278 1.00 94.06 101 ALA A C 1
ATOM 755 O O . ALA A 1 101 ? 0.426 -7.601 5.275 1.00 94.06 101 ALA A O 1
ATOM 756 N N . LEU A 1 102 ? 0.609 -5.559 6.203 1.00 93.81 102 LEU A N 1
ATOM 757 C CA . LEU A 1 102 ? 0.925 -4.857 4.965 1.00 93.81 102 LEU A CA 1
ATOM 758 C C . LEU A 1 102 ? 2.328 -5.226 4.468 1.00 93.81 102 LEU A C 1
ATOM 760 O O . LEU A 1 102 ? 2.465 -5.599 3.304 1.00 93.81 102 LEU A O 1
ATOM 764 N N . GLU A 1 103 ? 3.336 -5.193 5.338 1.00 92.75 103 GLU A N 1
ATOM 765 C CA . GLU A 1 103 ? 4.713 -5.593 5.028 1.00 92.75 103 GLU A CA 1
ATOM 766 C C . GLU A 1 103 ? 4.773 -7.023 4.500 1.00 92.75 103 GLU A C 1
ATOM 768 O O . GLU A 1 103 ? 5.284 -7.254 3.410 1.00 92.75 103 GLU A O 1
ATOM 773 N N . GLN A 1 104 ? 4.162 -7.983 5.203 1.00 93.88 104 GLN A N 1
ATOM 774 C CA . GLN A 1 104 ? 4.119 -9.381 4.763 1.00 93.88 104 GLN A CA 1
ATOM 775 C C . GLN A 1 104 ? 3.458 -9.540 3.390 1.00 93.88 104 GLN A C 1
ATOM 777 O O . GLN A 1 104 ? 3.896 -10.354 2.572 1.00 93.88 104 GLN A O 1
ATOM 782 N N . ALA A 1 105 ? 2.399 -8.773 3.121 1.00 93.19 105 ALA A N 1
ATOM 783 C CA . ALA A 1 105 ? 1.707 -8.818 1.841 1.00 93.19 105 ALA A CA 1
ATOM 784 C C . ALA A 1 105 ? 2.543 -8.199 0.708 1.00 93.19 105 ALA A C 1
ATOM 786 O O . ALA A 1 105 ? 2.528 -8.717 -0.410 1.00 93.19 105 ALA A O 1
ATOM 787 N N . ILE A 1 106 ? 3.298 -7.133 0.988 1.00 92.00 106 ILE A N 1
ATOM 788 C CA . ILE A 1 106 ? 4.244 -6.529 0.043 1.00 92.00 106 ILE A CA 1
ATOM 789 C C . ILE A 1 106 ? 5.440 -7.462 -0.180 1.00 92.00 106 ILE A C 1
ATOM 791 O O . ILE A 1 106 ? 5.801 -7.721 -1.323 1.00 92.00 106 ILE A O 1
ATOM 795 N N . ASP A 1 107 ? 6.008 -8.059 0.861 1.00 92.31 107 ASP A N 1
ATOM 796 C CA . ASP A 1 107 ? 7.113 -9.014 0.750 1.00 92.31 107 ASP A CA 1
ATOM 797 C C . ASP A 1 107 ? 6.734 -10.239 -0.080 1.00 92.31 107 ASP A C 1
ATOM 799 O O . ASP A 1 107 ? 7.528 -10.713 -0.897 1.00 92.31 107 ASP A O 1
ATOM 803 N N . ALA A 1 108 ? 5.495 -10.721 0.040 1.00 91.38 108 ALA A N 1
ATOM 804 C CA . ALA A 1 108 ? 4.973 -11.799 -0.795 1.00 91.38 108 ALA A CA 1
ATOM 805 C C . ALA A 1 108 ? 4.929 -11.435 -2.293 1.00 91.38 108 ALA A C 1
ATOM 807 O O . ALA A 1 108 ? 4.937 -12.328 -3.148 1.00 91.38 108 ALA A O 1
ATOM 808 N N . ILE A 1 109 ? 4.924 -10.141 -2.647 1.00 90.81 109 ILE A N 1
ATOM 809 C CA . ILE A 1 109 ? 5.052 -9.697 -4.041 1.00 90.81 109 ILE A CA 1
ATOM 810 C C . ILE A 1 109 ? 6.440 -10.033 -4.585 1.00 90.81 109 ILE A C 1
ATOM 812 O O . ILE A 1 109 ? 6.537 -10.542 -5.706 1.00 90.81 109 ILE A O 1
ATOM 816 N N . PHE A 1 110 ? 7.480 -9.795 -3.786 1.00 86.69 110 PHE A N 1
ATOM 817 C CA . PHE A 1 110 ? 8.889 -9.952 -4.163 1.00 86.69 110 PHE A CA 1
ATOM 818 C C . PHE A 1 110 ? 9.445 -11.350 -3.877 1.00 86.69 110 PHE A C 1
ATOM 820 O O . PHE A 1 110 ? 10.385 -11.790 -4.537 1.00 86.69 110 PHE A O 1
ATOM 827 N N . SER A 1 111 ? 8.837 -12.070 -2.937 1.00 85.38 111 SER A N 1
ATOM 828 C CA . SER A 1 111 ? 9.231 -13.411 -2.507 1.00 85.38 111 SER A CA 1
ATOM 829 C C . SER A 1 111 ? 8.043 -14.382 -2.547 1.00 85.38 111 SER A C 1
ATOM 831 O O . SER A 1 111 ? 7.621 -14.887 -1.505 1.00 85.38 111 SER A O 1
ATOM 833 N N . PRO A 1 112 ? 7.516 -14.731 -3.738 1.00 66.44 112 PRO A N 1
ATOM 834 C CA . PRO A 1 112 ? 6.343 -15.603 -3.861 1.00 66.44 112 PRO A CA 1
ATOM 835 C C . PRO A 1 112 ? 6.548 -17.020 -3.288 1.00 66.44 112 PRO A C 1
ATOM 837 O O . PRO A 1 112 ? 5.575 -17.710 -3.010 1.00 66.44 112 PRO A O 1
ATOM 840 N N . ASN A 1 113 ? 7.799 -17.443 -3.053 1.00 61.59 113 ASN A N 1
ATOM 841 C CA . ASN A 1 113 ? 8.149 -18.737 -2.445 1.00 61.59 113 ASN A CA 1
ATOM 842 C C . ASN A 1 113 ? 8.395 -18.671 -0.919 1.00 61.59 113 ASN A C 1
ATOM 844 O O . ASN A 1 113 ? 8.799 -19.668 -0.319 1.00 61.59 113 ASN A O 1
ATOM 848 N N . ALA A 1 114 ? 8.221 -17.510 -0.275 1.00 56.47 114 ALA A N 1
ATOM 849 C CA . ALA A 1 114 ? 8.389 -17.366 1.177 1.00 56.47 114 ALA A CA 1
ATOM 850 C C . ALA A 1 114 ? 7.142 -17.801 1.975 1.00 56.47 114 ALA A C 1
ATOM 852 O O . ALA A 1 114 ? 7.252 -18.130 3.159 1.00 56.47 114 ALA A O 1
ATOM 853 N N . GLY A 1 115 ? 5.976 -17.869 1.319 1.00 50.81 115 GLY A N 1
ATOM 854 C CA . GLY A 1 115 ? 4.681 -18.178 1.937 1.00 50.81 115 GLY A CA 1
ATOM 855 C C . GLY A 1 115 ? 4.573 -19.562 2.590 1.00 50.81 115 GLY A C 1
ATOM 856 O O . GLY A 1 115 ? 3.804 -19.724 3.531 1.00 50.81 115 GLY A O 1
ATOM 857 N N . ASP A 1 116 ? 5.391 -20.539 2.187 1.00 50.16 116 ASP A N 1
ATOM 858 C CA . ASP A 1 116 ? 5.388 -21.885 2.785 1.00 50.16 116 ASP A CA 1
ATOM 859 C C . ASP A 1 116 ? 6.144 -21.986 4.125 1.00 50.16 116 ASP A C 1
ATOM 861 O O . ASP A 1 116 ? 6.078 -23.016 4.799 1.00 50.16 116 ASP A O 1
ATOM 865 N N . ARG A 1 117 ? 6.874 -20.941 4.547 1.00 46.75 117 ARG A N 1
ATOM 866 C CA . ARG A 1 117 ? 7.632 -20.952 5.817 1.00 46.75 117 ARG A CA 1
ATOM 867 C C . ARG A 1 117 ? 7.017 -20.103 6.931 1.00 46.75 117 ARG A C 1
ATOM 869 O O . AR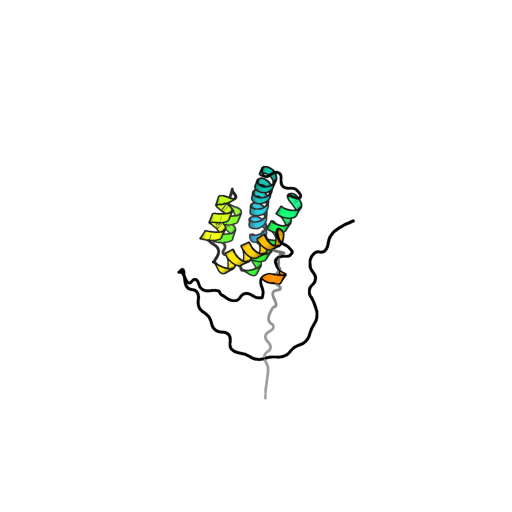G A 1 117 ? 7.359 -20.319 8.091 1.00 46.75 117 ARG A O 1
ATOM 876 N N . ALA A 1 118 ? 6.096 -19.193 6.618 1.00 49.69 118 ALA A N 1
ATOM 877 C CA . ALA A 1 118 ? 5.558 -18.238 7.591 1.00 49.69 118 ALA A CA 1
ATOM 878 C C . ALA A 1 118 ? 4.505 -18.828 8.553 1.00 49.69 118 ALA A C 1
ATOM 880 O O . ALA A 1 118 ? 4.261 -18.261 9.612 1.00 49.69 118 ALA A O 1
ATOM 881 N N . THR A 1 119 ? 3.911 -19.993 8.265 1.00 46.94 119 THR A N 1
ATOM 882 C CA . THR A 1 119 ? 2.868 -20.585 9.131 1.00 46.94 119 THR A CA 1
ATOM 883 C C . THR A 1 119 ? 3.400 -21.560 10.191 1.00 46.94 119 THR A C 1
ATOM 885 O O . THR A 1 119 ? 2.612 -22.299 10.784 1.00 46.94 119 THR A O 1
ATOM 888 N N . LYS A 1 120 ? 4.721 -21.625 10.430 1.00 43.81 120 LYS A N 1
ATOM 889 C CA . LYS A 1 120 ? 5.317 -22.613 11.356 1.00 43.81 120 LYS A CA 1
ATOM 890 C C . LYS A 1 120 ? 6.316 -22.071 12.386 1.00 43.81 120 LYS A C 1
ATOM 892 O O . LYS A 1 120 ? 7.059 -22.862 12.960 1.00 43.81 120 LYS A O 1
ATOM 897 N N . GLY A 1 121 ? 6.310 -20.769 12.663 1.00 39.94 121 GLY A N 1
ATOM 898 C CA . GLY A 1 121 ? 7.124 -20.163 13.721 1.00 39.94 121 GLY A CA 1
ATOM 899 C C . GLY A 1 121 ? 6.272 -19.320 14.661 1.00 39.94 121 GLY A C 1
ATOM 900 O O . GLY A 1 121 ? 6.012 -18.160 14.370 1.00 39.94 121 GLY A O 1
ATOM 901 N N . GLY A 1 122 ? 5.816 -19.918 15.764 1.00 36.06 122 GLY A N 1
ATOM 902 C CA . GLY A 1 122 ? 5.301 -19.174 16.917 1.00 36.06 122 GLY A CA 1
ATOM 903 C C . GLY A 1 122 ? 6.405 -18.339 17.591 1.00 36.06 122 GLY A C 1
ATOM 904 O O . GLY A 1 122 ? 7.577 -18.484 17.236 1.00 36.06 122 GLY A O 1
ATOM 905 N N . PRO A 1 123 ? 6.031 -17.466 18.541 1.00 49.41 123 PRO A N 1
ATOM 906 C CA . PRO A 1 123 ? 6.845 -16.343 18.998 1.00 49.41 123 PRO A CA 1
ATOM 907 C C . PRO A 1 123 ? 8.170 -16.829 19.581 1.00 49.41 123 PRO A C 1
ATOM 909 O O . PRO A 1 123 ? 8.196 -17.744 20.400 1.00 49.41 123 PRO A O 1
ATOM 912 N N . SER A 1 124 ? 9.271 -16.231 19.135 1.00 48.09 124 SER A N 1
ATOM 913 C CA . SER A 1 124 ? 10.549 -16.339 19.830 1.00 48.09 124 SER A CA 1
ATOM 914 C C . SER A 1 124 ? 10.809 -14.998 20.484 1.00 48.09 124 SER A C 1
ATOM 916 O O . SER A 1 124 ? 11.184 -14.039 19.816 1.00 48.09 124 SER A O 1
ATOM 918 N N . ASP A 1 125 ? 10.509 -14.964 21.777 1.00 45.91 125 ASP A N 1
ATOM 919 C CA . ASP A 1 125 ? 10.927 -13.939 22.714 1.00 45.91 125 ASP A CA 1
ATOM 920 C C . ASP A 1 125 ? 12.441 -13.696 22.616 1.00 45.91 125 ASP A C 1
ATOM 922 O O . ASP A 1 125 ? 13.245 -14.631 22.529 1.00 45.91 125 ASP A O 1
ATOM 926 N N . ASP A 1 126 ? 12.821 -12.424 22.662 1.00 56.69 126 ASP A N 1
ATOM 927 C CA . ASP A 1 126 ? 14.186 -11.966 22.871 1.00 56.69 126 ASP A CA 1
ATOM 928 C C . ASP A 1 126 ? 14.775 -12.525 24.178 1.00 56.69 126 ASP A C 1
ATOM 930 O O . ASP A 1 126 ? 14.214 -12.330 25.257 1.00 56.69 126 ASP A O 1
ATOM 934 N N . ALA A 1 127 ? 15.957 -13.147 24.108 1.00 42.84 127 ALA A N 1
ATOM 935 C CA . ALA A 1 127 ? 16.865 -13.249 25.253 1.00 42.84 127 ALA A CA 1
ATOM 936 C C . ALA A 1 127 ? 18.326 -13.466 24.815 1.00 42.84 127 ALA A C 1
ATOM 938 O O . ALA A 1 127 ? 18.752 -14.557 24.441 1.00 42.84 127 ALA A O 1
ATOM 939 N N . GLU A 1 128 ? 19.066 -12.362 24.867 1.00 45.84 128 GLU A N 1
ATOM 940 C CA . GLU A 1 128 ? 20.463 -12.198 25.282 1.00 45.84 128 GLU A CA 1
ATOM 941 C C . GLU A 1 128 ? 21.338 -13.441 25.578 1.00 45.84 128 GLU A C 1
ATOM 943 O O . GLU A 1 128 ? 21.060 -14.237 26.468 1.00 45.84 128 GLU A O 1
ATOM 948 N N . GLY A 1 129 ? 22.556 -13.415 25.016 1.00 40.00 129 GLY A N 1
ATOM 949 C CA . GLY A 1 129 ? 23.764 -13.469 25.852 1.00 40.00 129 GLY A CA 1
ATOM 950 C C . GLY A 1 129 ? 24.537 -14.794 25.955 1.00 40.00 129 GLY A C 1
ATOM 951 O O . GLY A 1 129 ? 24.086 -15.767 26.541 1.00 40.00 129 GLY A O 1
ATOM 952 N N . GLY A 1 130 ? 25.816 -14.743 25.564 1.00 36.19 130 GLY A N 1
ATOM 953 C CA . GLY A 1 130 ? 26.879 -15.301 26.412 1.00 36.19 130 GLY A CA 1
ATOM 954 C C . GLY A 1 130 ? 27.526 -16.629 26.001 1.00 36.19 130 GLY A C 1
ATOM 955 O O . GLY A 1 130 ? 27.049 -17.715 26.295 1.00 36.19 130 GLY A O 1
ATOM 956 N N . SER A 1 131 ? 28.716 -16.493 25.421 1.00 47.19 131 SER A N 1
ATOM 957 C CA . SER A 1 131 ? 29.883 -17.383 25.458 1.00 47.19 131 SER A CA 1
ATOM 958 C C . SER A 1 131 ? 29.895 -18.567 26.449 1.00 47.19 131 SER A C 1
ATOM 960 O O . SER A 1 131 ? 29.912 -18.368 27.661 1.00 47.19 131 SER A O 1
ATOM 962 N N . GLY A 1 132 ? 30.217 -19.758 25.926 1.00 41.31 132 GLY A N 1
ATOM 963 C CA . GLY A 1 132 ? 31.243 -20.618 26.530 1.00 41.31 132 GLY A CA 1
ATOM 964 C C . GLY A 1 132 ? 30.861 -22.048 26.939 1.00 41.31 132 GLY A C 1
ATOM 965 O O . GLY A 1 132 ? 29.808 -22.309 27.495 1.00 41.31 132 GLY A O 1
ATOM 966 N N . ALA A 1 133 ? 31.866 -22.916 26.768 1.00 40.06 133 ALA A N 1
ATOM 967 C CA . ALA A 1 133 ? 32.138 -24.177 27.468 1.00 40.06 133 ALA A CA 1
ATOM 968 C C . ALA A 1 133 ? 31.751 -25.520 26.804 1.00 40.06 133 ALA A C 1
ATOM 970 O O . ALA A 1 133 ? 30.604 -25.903 26.619 1.00 40.06 133 ALA A O 1
ATOM 971 N N . ARG A 1 134 ? 32.835 -26.258 26.533 1.00 46.34 134 ARG A N 1
ATOM 972 C CA . ARG A 1 134 ? 32.980 -27.698 26.288 1.00 46.34 134 ARG A CA 1
ATOM 973 C C . ARG A 1 134 ? 32.348 -28.543 27.405 1.00 46.34 134 ARG A C 1
ATOM 975 O O . ARG A 1 134 ? 32.514 -28.193 28.570 1.00 46.34 134 ARG A O 1
ATOM 982 N N . GLY A 1 135 ? 31.844 -29.737 27.073 1.00 40.59 135 GLY A N 1
ATOM 983 C CA . GLY A 1 135 ? 31.707 -30.818 28.060 1.00 40.59 135 GLY A CA 1
ATOM 984 C C . GLY A 1 135 ? 30.734 -31.945 27.708 1.00 40.59 135 GLY A C 1
ATOM 985 O O . GLY A 1 135 ? 29.560 -31.839 28.013 1.00 40.59 135 GLY A O 1
ATOM 986 N N . LEU A 1 136 ? 31.272 -33.014 27.106 1.00 46.41 136 LEU A N 1
ATOM 987 C CA . LEU A 1 136 ? 31.077 -34.441 27.440 1.00 46.41 136 LEU A CA 1
ATOM 988 C C . LEU A 1 136 ? 29.711 -34.926 27.974 1.00 46.41 136 LEU A C 1
ATOM 990 O O . LEU A 1 136 ? 29.321 -34.582 29.086 1.00 46.41 136 LEU A O 1
ATOM 994 N N . GLY A 1 137 ? 29.129 -35.917 27.285 1.00 39.66 137 GLY A N 1
ATOM 995 C CA . GLY A 1 137 ? 28.205 -36.863 27.921 1.00 39.66 137 GLY A CA 1
ATOM 996 C C . GLY A 1 137 ? 27.350 -37.698 26.970 1.00 39.66 137 GLY A C 1
ATOM 997 O O . GLY A 1 137 ? 26.149 -37.475 26.896 1.00 39.66 137 GLY A O 1
ATOM 998 N N . ASP A 1 138 ? 27.957 -38.672 26.289 1.00 55.16 138 ASP A N 1
ATOM 999 C CA . ASP A 1 138 ? 27.252 -39.868 25.798 1.00 55.16 138 ASP A CA 1
ATOM 1000 C C . ASP A 1 138 ? 26.940 -40.782 27.001 1.00 55.16 138 ASP A C 1
ATOM 1002 O O . ASP A 1 138 ? 27.796 -40.910 27.888 1.00 55.16 138 ASP A O 1
ATOM 1006 N N . PRO A 1 139 ? 25.737 -41.379 27.086 1.00 49.09 139 PRO A N 1
ATOM 1007 C CA . PRO A 1 139 ? 25.716 -42.824 27.305 1.00 49.09 139 PRO A CA 1
ATOM 1008 C C . PRO A 1 139 ? 24.539 -43.541 26.609 1.00 49.09 139 PRO A C 1
ATOM 1010 O O . PRO A 1 139 ? 23.424 -43.580 27.121 1.00 49.09 139 PRO A O 1
ATOM 1013 N N . CYS A 1 140 ? 24.866 -44.232 25.519 1.00 44.38 140 CYS A N 1
ATOM 1014 C CA . CYS A 1 140 ? 24.415 -45.588 25.172 1.00 44.38 140 CYS A CA 1
ATOM 1015 C C . CYS A 1 140 ? 22.926 -45.880 24.864 1.00 44.38 140 CYS A C 1
ATOM 1017 O O . CYS A 1 140 ? 22.079 -45.967 25.751 1.00 44.38 140 CYS A O 1
ATOM 1019 N N . GLY A 1 141 ? 22.715 -46.321 23.615 1.00 38.22 141 GLY 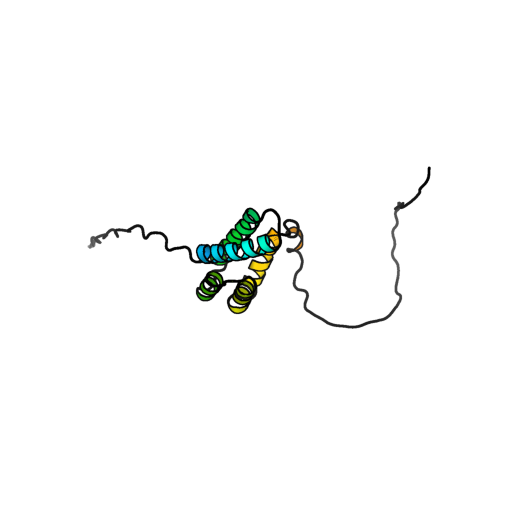A N 1
ATOM 1020 C CA . GLY A 1 141 ? 21.751 -47.357 23.199 1.00 38.22 141 GLY A CA 1
ATOM 1021 C C . GLY A 1 141 ? 21.113 -47.018 21.845 1.00 38.22 141 GLY A C 1
ATOM 1022 O O . GLY A 1 141 ? 20.306 -46.105 21.789 1.00 38.22 141 GLY A O 1
ATOM 1023 N N . GLY A 1 142 ? 21.407 -47.635 20.698 1.00 42.91 142 GLY A N 1
ATOM 1024 C CA . GLY A 1 142 ? 21.954 -48.958 20.388 1.00 42.91 142 GLY A CA 1
ATOM 1025 C C . GLY A 1 142 ? 21.002 -49.636 19.383 1.00 42.91 142 GLY A C 1
ATOM 1026 O O . GLY A 1 142 ? 19.872 -49.934 19.756 1.00 42.91 142 GLY A O 1
ATOM 1027 N N . GLY A 1 143 ? 21.454 -49.826 18.136 1.00 42.31 143 GLY A N 1
ATOM 1028 C CA . GLY A 1 143 ? 20.733 -50.423 16.992 1.00 42.31 143 GLY A CA 1
ATOM 1029 C C . GLY A 1 143 ? 20.946 -49.568 15.726 1.00 42.31 143 GLY A C 1
ATOM 1030 O O . GLY A 1 143 ? 20.277 -48.551 15.584 1.00 42.31 143 GLY A O 1
ATOM 1031 N N . GLU A 1 144 ? 22.008 -49.726 14.916 1.00 47.97 144 GLU A N 1
ATOM 1032 C CA . GLU A 1 144 ? 22.240 -50.825 13.939 1.00 47.97 144 GLU A CA 1
ATOM 1033 C C . GLU A 1 144 ? 21.026 -50.884 12.984 1.00 47.97 144 GLU A C 1
ATOM 1035 O O . GLU A 1 144 ? 19.929 -51.137 13.458 1.00 47.97 144 GLU A O 1
ATOM 1040 N N . ASP A 1 145 ? 21.059 -50.424 11.718 1.00 48.47 145 ASP A N 1
ATOM 1041 C CA . ASP A 1 145 ? 21.783 -50.960 10.546 1.00 48.47 145 ASP A CA 1
ATOM 1042 C C . ASP A 1 145 ? 22.009 -49.846 9.474 1.00 48.47 145 ASP A C 1
ATOM 1044 O O . ASP A 1 145 ? 21.096 -49.087 9.160 1.00 48.47 145 ASP A O 1
ATOM 1048 N N . GLY A 1 146 ? 23.235 -49.581 8.991 1.00 42.59 146 GLY A N 1
ATOM 1049 C CA . GLY A 1 146 ? 23.727 -49.969 7.645 1.00 42.59 146 GLY A CA 1
ATOM 1050 C C . GLY A 1 146 ? 22.856 -49.476 6.462 1.00 42.59 146 GLY A C 1
ATOM 1051 O O . GLY A 1 146 ? 21.745 -49.947 6.302 1.00 42.59 146 GLY A O 1
ATOM 1052 N N . ALA A 1 147 ? 23.261 -48.602 5.531 1.00 49.44 147 ALA A N 1
ATOM 1053 C CA . ALA A 1 147 ? 24.549 -48.511 4.854 1.00 49.44 147 ALA A CA 1
ATOM 1054 C C . ALA A 1 147 ? 24.755 -47.144 4.147 1.00 49.44 147 ALA A C 1
ATOM 1056 O O . ALA A 1 147 ? 23.916 -46.677 3.381 1.00 49.44 147 ALA A O 1
ATOM 1057 N N . THR A 1 148 ? 25.927 -46.564 4.422 1.00 49.38 148 THR A N 1
ATOM 1058 C CA . THR A 1 148 ? 26.860 -45.867 3.513 1.00 49.38 148 THR A CA 1
ATOM 1059 C C . THR A 1 148 ? 26.360 -44.717 2.632 1.00 49.38 148 THR A C 1
ATOM 1061 O O . THR A 1 148 ? 25.981 -44.880 1.476 1.00 49.38 148 THR A O 1
ATOM 1064 N N . HIS A 1 149 ? 26.535 -43.525 3.197 1.00 45.53 149 HIS A N 1
ATOM 1065 C CA . HIS A 1 149 ? 26.921 -42.293 2.516 1.00 45.53 149 HIS A CA 1
ATOM 1066 C C . HIS A 1 149 ? 28.312 -42.460 1.867 1.00 45.53 149 HIS A C 1
ATOM 1068 O O . HIS A 1 149 ? 29.265 -42.783 2.575 1.00 45.53 149 HIS A O 1
ATOM 1074 N N . ASP A 1 150 ? 28.430 -42.224 0.559 1.00 49.19 150 ASP A N 1
ATOM 1075 C CA . ASP A 1 150 ? 29.707 -42.103 -0.160 1.00 49.19 150 ASP A CA 1
ATOM 1076 C C . ASP A 1 150 ? 29.733 -40.748 -0.891 1.00 49.19 150 ASP A C 1
ATOM 1078 O O . ASP A 1 150 ? 29.002 -40.561 -1.869 1.00 49.19 150 ASP A O 1
ATOM 1082 N N . PRO A 1 151 ? 30.483 -39.750 -0.386 1.00 54.31 151 PRO A N 1
ATOM 1083 C CA . PRO A 1 151 ? 30.806 -38.552 -1.132 1.00 54.31 151 PRO A CA 1
ATOM 1084 C C . PRO A 1 151 ? 32.279 -38.609 -1.571 1.00 54.31 151 PRO A C 1
ATOM 1086 O O . PRO A 1 151 ? 33.183 -38.722 -0.746 1.00 54.31 151 PRO A O 1
ATOM 1089 N N . CYS A 1 152 ? 32.499 -38.408 -2.870 1.00 50.50 152 CYS A N 1
ATOM 1090 C CA . CYS A 1 152 ? 33.786 -38.108 -3.512 1.00 50.50 152 CYS A CA 1
ATOM 1091 C C . CYS A 1 152 ? 34.742 -39.292 -3.786 1.00 50.50 152 CYS A C 1
ATOM 1093 O O . CYS A 1 152 ? 35.589 -39.639 -2.969 1.00 50.50 152 CYS A O 1
ATOM 1095 N N . GLY A 1 153 ? 34.751 -39.748 -5.045 1.00 43.94 153 GLY A N 1
ATOM 1096 C CA . GLY A 1 153 ? 35.869 -40.460 -5.674 1.00 43.94 153 GLY A CA 1
ATOM 1097 C C . GLY A 1 153 ? 36.024 -40.007 -7.129 1.00 43.94 153 GLY A C 1
ATOM 1098 O O . GLY A 1 153 ? 35.113 -40.192 -7.928 1.00 43.94 153 GLY A O 1
ATOM 1099 N N . GLY A 1 154 ? 37.131 -39.334 -7.450 1.00 46.81 154 GLY A N 1
ATOM 1100 C CA . GLY A 1 154 ? 37.411 -38.787 -8.780 1.00 46.81 154 GLY A CA 1
ATOM 1101 C C . GLY A 1 154 ? 38.244 -39.698 -9.684 1.00 46.81 154 GLY A C 1
ATOM 1102 O O . GLY A 1 154 ? 38.819 -40.679 -9.223 1.00 46.81 154 GLY A O 1
ATOM 1103 N N . GLY A 1 155 ? 38.376 -39.265 -10.943 1.00 44.22 155 GLY A N 1
ATOM 1104 C CA . GLY A 1 155 ? 39.503 -39.577 -11.824 1.00 44.22 155 GLY A CA 1
ATOM 1105 C C . GLY A 1 155 ? 39.238 -40.587 -12.940 1.00 44.22 155 GLY A C 1
ATOM 1106 O O . GLY A 1 155 ? 39.368 -41.782 -12.713 1.00 44.22 155 GLY A O 1
ATOM 1107 N N . GLU A 1 156 ? 39.015 -40.076 -14.153 1.00 38.66 156 GLU A N 1
ATOM 1108 C CA . GLU A 1 156 ? 39.820 -40.387 -15.349 1.00 38.66 156 GLU A CA 1
ATOM 1109 C C . GLU A 1 156 ? 39.749 -39.235 -16.363 1.00 38.66 156 GLU A C 1
ATOM 1111 O O . GLU A 1 156 ? 38.674 -38.598 -16.463 1.00 38.66 156 GLU A O 1
#

Foldseek 3Di:
DDDDDDDDDPPPPDPPDPPDPDPLLQLLLLVLQLVQQLVVCVVVVHPPSNVLSVQLSVLSSCLCVVVVFDPQLSVQSNPDDHPVSNVVSLVVRPDPVSSVSSVVSSVCSVCVPCVVPPVPDDDDDDDDDDDDDDDDDDDDDDDDDDDDDDDDDDDD

Nearest PDB structures (foldseek):
  6lo8-assembly1_A  TM=3.210E-01  e=7.217E+00  Saccharomyces cerevisiae S288C

Solvent-accessible surface area (backbone atoms only — not comparable to full-atom values): 10154 Å² total; per-residue (Å²): 135,82,89,82,89,80,85,82,81,82,82,78,77,74,83,76,68,82,70,71,77,72,83,55,57,42,53,53,15,16,51,37,46,22,53,46,48,34,53,53,35,53,77,67,69,49,77,66,40,72,60,55,25,50,53,51,23,50,51,45,28,49,49,36,61,75,68,59,58,47,74,65,32,42,54,38,36,47,64,38,86,41,68,75,42,38,53,49,31,44,69,75,51,42,52,73,70,56,40,53,53,48,50,54,56,53,47,42,71,82,37,72,80,53,71,86,63,69,86,75,69,76,91,79,79,90,77,83,85,83,90,86,84,88,80,89,83,86,84,89,88,88,80,90,79,90,83,82,91,83,84,90,86,86,90,134

Sequence (156 aa):
MRVLAALALALTCACSSPQRPKPDACADAAANVRAQFEAMLRARQQPDVPETAGRVEAVITERCRADAWSPEAIACLSRASSDDQLERCAEDVLTDDQERALEQAIDAIFSPNAGDRATKGGPSDDAEGGSGARGLGDPCGGGEDGATHDPCGGGE